Protein AF-0000000078263690 (afdb_homodimer)

Nearest PDB structures (foldseek):
  5lxy-assembly6_K  TM=9.340E-01  e=1.278E-06  Homo sapiens
  6kor-assembly1_A  TM=9.631E-01  e=9.768E-06  Homo sapiens
  6nx5-assembly2_C  TM=9.234E-01  e=6.171E-06  Schizosaccharomyces pombe
  7qdd-assembly1_B  TM=9.379E-01  e=2.791E-05  Saccharomyces cerevisiae S288C
  2dnp-assembly1_A  TM=9.030E-01  e=1.883E-05  Homo sapiens

Radius of gyration: 14.13 Å; Cα contacts (8 Å, |Δi|>4): 316; chains: 2; bounding box: 36×28×26 Å

pLDDT: mean 95.77, std 3.31, range [73.25, 98.25]

Organism: Caenorhabditis remanei (NCBI:txid31234)

Sequence (140 aa):
FSFPVTNLSPNSNKDDLGSIFMSAGDINSIMMNRDVAIIDFATEKGAKKAVHDLNRVEFDGRTLTVTKANFSFPVTNLSPNSNKDDLGSIFMSAGDINSIMMNRDVAIIDFATEKGAKKAVHDLNRVEFDGRTLTVTKAN

Solvent-accessible surface area (backbone atoms only — not comparable to full-atom values): 7349 Å² total; per-residue (Å²): 78,54,29,42,35,26,40,44,30,78,83,57,48,71,68,58,49,48,62,61,51,44,76,36,25,60,69,71,47,76,47,67,64,61,41,41,33,39,40,28,24,70,37,61,67,21,40,54,39,31,42,69,70,45,38,64,35,77,46,85,93,24,54,27,39,44,44,90,46,119,79,54,31,40,38,27,40,44,30,79,83,56,48,70,69,57,49,49,62,61,50,45,78,36,26,57,69,70,48,75,48,66,63,63,41,40,34,40,40,29,24,71,37,60,67,21,40,54,39,32,42,68,70,45,36,64,36,77,47,83,92,23,54,28,39,46,44,90,45,121

Secondary structure (DSSP, 8-state):
-EEEEE---TT--HHHHHHHHTTTS-EEEEEE-SSEEEEEESSHHHHHHHHHHHTT-EETTEE-EE----/-EEEEE---TT--HHHHHHHHTTTS-EEEEEE-SSEEEEEESSHHHHHHHHHHHTT-EETTEE-EE----

Foldseek 3Di:
DKKKKFQAAQPDDPVNVCVVLCVLHAWDDWDDDRTMIITHGPDPSSLVSCQVPQQQDDDPNTGMHIDDDD/DKKKKFQAAQPDDPVNVCVVLVVLHAWDDWDDDRTMIITHHPDPSSLVSCQVPQQQDDDPNTGMHIDDDD

Structure (mmCIF, N/CA/C/O backbone):
data_AF-0000000078263690-model_v1
#
loop_
_entity.id
_entity.type
_entity.pdbx_description
1 polymer 'RRM domain-containing protein'
#
loop_
_atom_site.group_PDB
_atom_site.id
_atom_site.type_symbol
_atom_site.label_atom_id
_atom_site.label_alt_id
_atom_site.label_comp_id
_atom_site.label_asym_id
_atom_site.label_entity_id
_atom_site.label_seq_id
_atom_site.pdbx_PDB_ins_code
_atom_site.Cartn_x
_atom_site.Cartn_y
_atom_site.Cartn_z
_atom_site.occupancy
_atom_site.B_iso_or_equiv
_atom_site.auth_seq_id
_atom_site.auth_comp_id
_atom_site.auth_asym_id
_atom_site.auth_atom_id
_atom_site.pdbx_PDB_model_num
ATOM 1 N N . PHE A 1 1 ? 2.887 -9.336 -7.207 1 93.5 1 PHE A N 1
ATOM 2 C CA . PHE A 1 1 ? 3.486 -9.344 -5.879 1 93.5 1 PHE A CA 1
ATOM 3 C C . PHE A 1 1 ? 3.744 -7.922 -5.395 1 93.5 1 PHE A C 1
ATOM 5 O O . PHE A 1 1 ? 4.797 -7.344 -5.672 1 93.5 1 PHE A O 1
ATOM 12 N N . SER A 1 2 ? 2.684 -7.195 -4.793 1 96.19 2 SER A N 1
ATOM 13 C CA . SER A 1 2 ? 2.711 -5.777 -4.453 1 96.19 2 SER A CA 1
ATOM 14 C C . SER A 1 2 ? 2.697 -5.57 -2.941 1 96.19 2 SER A C 1
ATOM 16 O O . SER A 1 2 ? 1.896 -6.184 -2.232 1 96.19 2 SER A O 1
ATOM 18 N N . PHE A 1 3 ? 3.568 -4.695 -2.539 1 97.06 3 PHE A N 1
ATOM 19 C CA . PHE A 1 3 ? 3.656 -4.414 -1.111 1 97.06 3 PHE A CA 1
ATOM 20 C C . PHE A 1 3 ? 3.635 -2.914 -0.853 1 97.06 3 PHE A C 1
ATOM 22 O O . PHE A 1 3 ? 4.258 -2.143 -1.585 1 97.06 3 PHE A O 1
ATOM 29 N N . PRO A 1 4 ? 2.934 -2.564 0.156 1 97.69 4 PRO A N 1
ATOM 30 C CA . PRO A 1 4 ? 2.959 -1.154 0.551 1 97.69 4 PRO A CA 1
ATOM 31 C C . PRO A 1 4 ? 4.242 -0.771 1.284 1 97.69 4 PRO A C 1
ATOM 33 O O . PRO A 1 4 ? 4.805 -1.585 2.021 1 97.69 4 PRO A O 1
ATOM 36 N N . VAL A 1 5 ? 4.645 0.453 1.071 1 97.62 5 VAL A N 1
ATOM 37 C CA . VAL A 1 5 ? 5.77 1.066 1.769 1 97.62 5 VAL A CA 1
ATOM 38 C C . VAL A 1 5 ? 5.328 2.379 2.412 1 97.62 5 VAL A C 1
ATOM 40 O O . VAL A 1 5 ? 4.711 3.223 1.757 1 97.62 5 VAL A O 1
ATOM 43 N N . THR A 1 6 ? 5.637 2.516 3.74 1 97.12 6 THR A N 1
ATOM 44 C CA . THR A 1 6 ? 5.168 3.705 4.441 1 97.12 6 THR A CA 1
ATOM 45 C C . THR A 1 6 ? 6.328 4.414 5.137 1 97.12 6 THR A C 1
ATOM 47 O O . THR A 1 6 ? 7.465 3.941 5.098 1 97.12 6 THR A O 1
ATOM 50 N N . ASN A 1 7 ? 5.988 5.562 5.535 1 96.56 7 ASN A N 1
ATOM 51 C CA . ASN A 1 7 ? 6.938 6.422 6.23 1 96.56 7 ASN A CA 1
ATOM 52 C C . ASN A 1 7 ? 7.992 6.977 5.277 1 96.56 7 ASN A C 1
ATOM 54 O O . ASN A 1 7 ? 9.18 7.027 5.613 1 96.56 7 ASN A O 1
ATOM 58 N N . LEU A 1 8 ? 7.477 7.328 4.156 1 96.38 8 LEU A N 1
ATOM 59 C CA . LEU A 1 8 ? 8.375 7.941 3.182 1 96.38 8 LEU A CA 1
ATOM 60 C C . LEU A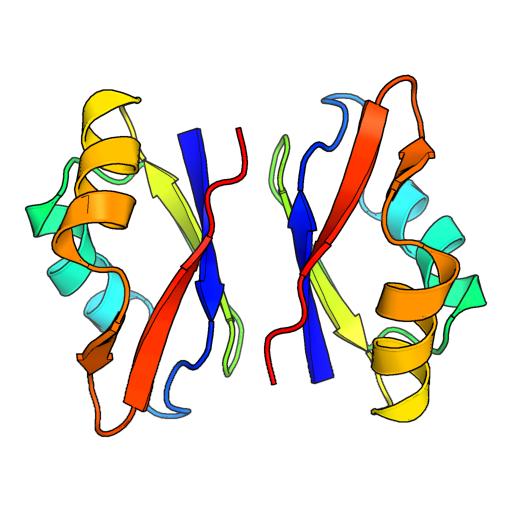 1 8 ? 8.562 9.422 3.479 1 96.38 8 LEU A C 1
ATOM 62 O O . LEU A 1 8 ? 7.645 10.086 3.965 1 96.38 8 LEU A O 1
ATOM 66 N N . SER A 1 9 ? 9.688 9.867 3.174 1 95 9 SER A N 1
ATOM 67 C CA . SER A 1 9 ? 9.953 11.305 3.225 1 95 9 SER A CA 1
ATOM 68 C C . SER A 1 9 ? 9.219 12.047 2.115 1 95 9 SER A C 1
ATOM 70 O O . SER A 1 9 ? 9.102 11.547 0.994 1 95 9 SER A O 1
ATOM 72 N N . PRO A 1 10 ? 8.805 13.25 2.438 1 92.12 10 PRO A N 1
ATOM 73 C CA . PRO A 1 10 ? 8.18 14.047 1.378 1 92.12 10 PRO A CA 1
ATOM 74 C C . PRO A 1 10 ? 9.109 14.297 0.196 1 92.12 10 PRO A C 1
ATOM 76 O O . PRO A 1 10 ? 8.648 14.648 -0.895 1 92.12 10 PRO A O 1
ATOM 79 N N . ASN A 1 11 ? 10.344 14.109 0.399 1 93.5 11 AS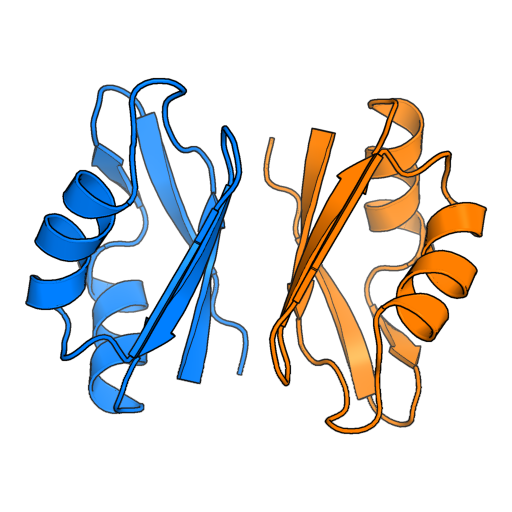N A N 1
ATOM 80 C CA . ASN A 1 11 ? 11.336 14.336 -0.649 1 93.5 11 ASN A CA 1
ATOM 81 C C . ASN A 1 11 ? 11.562 13.086 -1.488 1 93.5 11 ASN A C 1
ATOM 83 O O . ASN A 1 11 ? 12.234 13.133 -2.52 1 93.5 11 ASN A O 1
ATOM 87 N N . SER A 1 12 ? 10.984 11.984 -1.068 1 94.38 12 SER A N 1
ATOM 88 C CA . SER A 1 12 ? 11.148 10.742 -1.816 1 94.38 12 SER A CA 1
ATOM 89 C C . SER A 1 12 ? 10.312 10.75 -3.094 1 94.38 12 SER A C 1
ATOM 91 O O . SER A 1 12 ? 9.195 11.266 -3.107 1 94.38 12 SER A O 1
ATOM 93 N N . ASN A 1 13 ? 10.938 10.266 -4.156 1 95.94 13 ASN A N 1
ATOM 94 C CA . ASN A 1 13 ? 10.203 10.133 -5.41 1 95.94 13 ASN A CA 1
ATOM 95 C C . ASN A 1 13 ? 10.297 8.719 -5.969 1 95.94 13 ASN A C 1
ATOM 97 O O . ASN A 1 13 ? 10.992 7.867 -5.406 1 95.94 13 ASN A O 1
ATOM 101 N N . LYS A 1 14 ? 9.703 8.469 -7.105 1 96.94 14 LYS A N 1
ATOM 102 C CA . LYS A 1 14 ? 9.633 7.133 -7.68 1 96.94 14 LYS A CA 1
ATOM 103 C C . LYS A 1 14 ? 11.023 6.625 -8.055 1 96.94 14 LYS A C 1
ATOM 105 O O . LYS A 1 14 ? 11.32 5.441 -7.883 1 96.94 14 LYS A O 1
ATOM 110 N N . ASP A 1 15 ? 11.805 7.527 -8.555 1 96.56 15 ASP A N 1
ATOM 111 C CA . ASP A 1 15 ? 13.156 7.137 -8.945 1 96.56 15 ASP A CA 1
ATOM 112 C C . ASP A 1 15 ? 13.961 6.676 -7.73 1 96.56 15 ASP A C 1
ATOM 114 O O . ASP A 1 15 ? 14.711 5.695 -7.809 1 96.56 15 ASP A O 1
ATOM 118 N N . ASP A 1 16 ? 13.789 7.348 -6.582 1 95.69 16 ASP A N 1
ATOM 119 C CA . ASP A 1 16 ? 14.461 6.98 -5.344 1 95.69 16 ASP A CA 1
ATOM 120 C C . ASP A 1 16 ? 14.047 5.582 -4.887 1 95.69 16 ASP A C 1
ATOM 122 O O . ASP A 1 16 ? 14.891 4.738 -4.594 1 95.69 16 ASP A O 1
ATOM 126 N N . LEU A 1 17 ? 12.781 5.34 -4.93 1 96.88 17 LEU A N 1
ATOM 127 C CA . LEU A 1 17 ? 12.266 4.051 -4.484 1 96.88 17 LEU A CA 1
ATOM 128 C C . LEU A 1 17 ? 12.703 2.932 -5.422 1 96.88 17 LEU A C 1
ATOM 130 O O . LEU A 1 17 ? 13.055 1.838 -4.969 1 96.88 17 LEU A O 1
ATOM 134 N N . GLY A 1 18 ? 12.586 3.248 -6.738 1 97.12 18 GLY A N 1
ATOM 135 C CA . GLY A 1 18 ? 13.062 2.262 -7.695 1 97.12 18 GLY A CA 1
ATOM 136 C C . GLY A 1 18 ? 14.484 1.812 -7.434 1 97.12 18 GLY A C 1
ATOM 137 O O . GLY A 1 18 ? 14.773 0.613 -7.457 1 97.12 18 GLY A O 1
ATOM 138 N N . SER A 1 19 ? 15.344 2.768 -7.18 1 95.94 19 SER A N 1
ATOM 139 C CA . SER A 1 19 ? 16.75 2.471 -6.953 1 95.94 19 SER A CA 1
ATOM 140 C C . SER A 1 19 ? 16.953 1.606 -5.711 1 95.94 19 SER A C 1
ATOM 142 O O . SER A 1 19 ? 17.75 0.667 -5.719 1 95.94 19 SER A O 1
ATOM 144 N N . ILE A 1 20 ? 16.203 1.878 -4.672 1 95.69 20 ILE A N 1
ATOM 145 C CA . ILE A 1 20 ? 16.344 1.17 -3.406 1 95.69 20 ILE A CA 1
ATOM 146 C C . ILE A 1 20 ? 15.742 -0.227 -3.525 1 95.69 20 ILE A C 1
ATOM 148 O O . ILE A 1 20 ? 16.375 -1.217 -3.143 1 95.69 20 ILE A O 1
ATOM 152 N N . PHE A 1 21 ? 14.586 -0.38 -4.117 1 98.12 21 PHE A N 1
ATOM 153 C CA . PHE A 1 21 ? 13.836 -1.629 -4.086 1 98.12 21 PHE A CA 1
ATOM 154 C C . PHE A 1 21 ? 14.289 -2.564 -5.199 1 98.12 21 PHE A C 1
ATOM 156 O O . PHE A 1 21 ? 14.031 -3.77 -5.148 1 98.12 21 PHE A O 1
ATOM 163 N N . MET A 1 22 ? 14.992 -1.976 -6.207 1 97.25 22 MET A N 1
ATOM 164 C CA . MET A 1 22 ? 15.539 -2.822 -7.266 1 97.25 22 MET A CA 1
ATOM 165 C C . MET A 1 22 ? 16.578 -3.785 -6.711 1 97.25 22 MET A C 1
ATOM 167 O O . MET A 1 22 ? 16.828 -4.84 -7.297 1 97.25 22 MET A O 1
ATOM 171 N N . SER A 1 23 ? 17.203 -3.363 -5.652 1 96.62 23 SER A N 1
ATOM 172 C CA . SER A 1 23 ? 18.172 -4.238 -5.004 1 96.62 23 SER A CA 1
ATOM 173 C C . SER A 1 23 ? 17.531 -5.539 -4.539 1 96.62 23 SER A C 1
ATOM 175 O O . SER A 1 23 ? 18.219 -6.543 -4.352 1 96.62 23 SER A O 1
ATOM 177 N N . ALA A 1 24 ? 16.25 -5.523 -4.309 1 97.12 24 ALA A N 1
ATOM 178 C CA . ALA A 1 24 ? 15.531 -6.707 -3.852 1 97.12 24 ALA A CA 1
ATOM 179 C C . ALA A 1 24 ? 15.055 -7.547 -5.035 1 97.12 24 ALA A C 1
ATOM 181 O O . ALA A 1 24 ? 14.906 -8.766 -4.918 1 97.12 24 ALA A O 1
ATOM 182 N N . GLY A 1 25 ? 14.789 -6.93 -6.133 1 97.31 25 GLY A N 1
ATOM 183 C CA . GLY A 1 25 ? 14.289 -7.613 -7.316 1 97.31 25 GLY A CA 1
ATOM 184 C C . GLY A 1 25 ? 13.727 -6.668 -8.359 1 97.31 25 GLY A C 1
ATOM 185 O O . GLY A 1 25 ? 13.602 -5.465 -8.109 1 97.31 25 GLY A O 1
ATOM 186 N N . ASP A 1 26 ? 13.367 -7.238 -9.523 1 97.81 26 ASP A N 1
ATOM 187 C CA . ASP A 1 26 ? 12.805 -6.441 -10.609 1 97.81 26 ASP A CA 1
ATOM 188 C C . ASP A 1 26 ? 11.438 -5.871 -10.219 1 97.81 26 ASP A C 1
ATOM 190 O O . ASP A 1 26 ? 10.641 -6.551 -9.57 1 97.81 26 ASP A O 1
ATOM 194 N N . ILE A 1 27 ? 11.242 -4.66 -10.688 1 97.88 27 ILE A N 1
ATOM 195 C CA . ILE A 1 27 ? 10.023 -3.943 -10.32 1 97.88 27 ILE A CA 1
ATOM 196 C C . ILE A 1 27 ? 9.172 -3.707 -11.57 1 97.88 27 ILE A C 1
ATOM 198 O O . ILE A 1 27 ? 9.68 -3.258 -12.594 1 97.88 27 ILE A O 1
ATOM 202 N N . ASN A 1 28 ? 7.906 -4.027 -11.422 1 97.75 28 ASN A N 1
ATOM 203 C CA . ASN A 1 28 ? 6.969 -3.768 -12.508 1 97.75 28 ASN A CA 1
ATOM 204 C C . ASN A 1 28 ? 6.457 -2.33 -12.477 1 97.75 28 ASN A C 1
ATOM 206 O O . ASN A 1 28 ? 6.355 -1.679 -13.516 1 97.75 28 ASN A O 1
ATOM 210 N N . SER A 1 29 ? 6.098 -1.836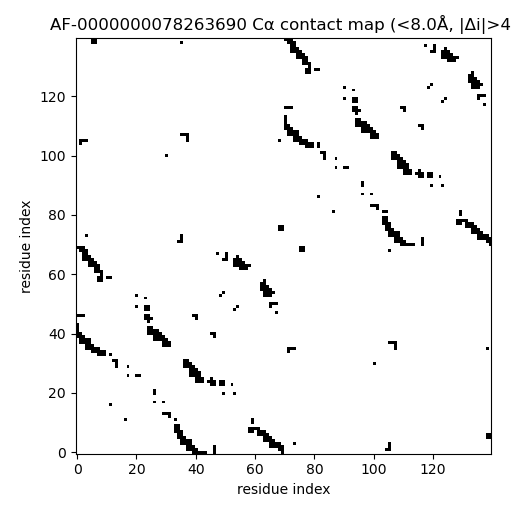 -11.32 1 97.5 29 SER A N 1
ATOM 211 C CA . SER A 1 29 ? 5.551 -0.487 -11.211 1 97.5 29 SER A CA 1
ATOM 212 C C . SER A 1 29 ? 5.598 0.014 -9.773 1 97.5 29 SER A C 1
ATOM 214 O O . SER A 1 29 ? 5.707 -0.781 -8.836 1 97.5 29 SER A O 1
ATOM 216 N N . ILE A 1 30 ? 5.641 1.323 -9.641 1 97.94 30 ILE A N 1
ATOM 217 C CA . ILE A 1 30 ? 5.555 2.014 -8.359 1 97.94 30 ILE A CA 1
ATOM 218 C C . ILE A 1 30 ? 4.457 3.072 -8.422 1 97.94 30 ILE A C 1
ATOM 220 O O . ILE A 1 30 ? 4.422 3.889 -9.344 1 97.94 30 ILE A O 1
ATOM 224 N N . MET A 1 31 ? 3.564 2.969 -7.551 1 97.69 31 MET A N 1
ATOM 225 C CA . MET A 1 31 ? 2.625 4.062 -7.324 1 97.69 31 MET A CA 1
ATOM 226 C C . MET A 1 31 ? 2.84 4.691 -5.953 1 97.69 31 MET A C 1
ATOM 228 O O . MET A 1 31 ? 3.092 3.984 -4.977 1 97.69 31 MET A O 1
ATOM 232 N N . MET A 1 32 ? 2.82 5.992 -5.91 1 97.12 32 MET A N 1
ATOM 233 C CA . MET A 1 32 ? 3.078 6.629 -4.621 1 97.12 32 MET A CA 1
ATOM 234 C C . MET A 1 32 ? 2.389 7.984 -4.539 1 97.12 32 MET A C 1
ATOM 236 O O . MET A 1 32 ? 2.084 8.594 -5.562 1 97.12 32 MET A O 1
ATOM 240 N N . ASN A 1 33 ? 2.082 8.227 -3.402 1 93.69 33 ASN A N 1
ATOM 241 C CA . ASN A 1 33 ? 1.788 9.625 -3.078 1 93.69 33 ASN A CA 1
ATOM 242 C C . ASN A 1 33 ? 2.875 10.234 -2.201 1 93.69 33 ASN A C 1
ATOM 244 O O . ASN A 1 33 ? 4.059 9.953 -2.383 1 93.69 33 ASN A O 1
ATOM 248 N N . ARG A 1 34 ? 2.625 11.094 -1.289 1 88.12 34 ARG A N 1
ATOM 249 C CA . ARG A 1 34 ? 3.604 11.836 -0.5 1 88.12 34 ARG A CA 1
ATOM 250 C C . ARG A 1 34 ? 4.352 10.906 0.456 1 88.12 34 ARG A C 1
ATOM 252 O O . ARG A 1 34 ? 5.574 10.789 0.379 1 88.12 34 ARG A O 1
ATOM 259 N N . ASP A 1 35 ? 3.648 10.125 1.146 1 94.69 35 ASP A N 1
ATOM 260 C CA . ASP A 1 35 ? 4.348 9.469 2.246 1 94.69 35 ASP A CA 1
ATOM 261 C C . ASP A 1 35 ? 4.129 7.957 2.207 1 94.69 35 ASP A C 1
ATOM 263 O O . ASP A 1 35 ? 4.551 7.242 3.117 1 94.69 35 ASP A O 1
ATOM 267 N N . VAL A 1 36 ? 3.453 7.473 1.083 1 97.19 36 VAL A N 1
ATOM 268 C CA . VAL A 1 36 ? 3.188 6.043 0.966 1 97.19 36 VAL A CA 1
ATOM 269 C C . VAL A 1 36 ? 3.363 5.602 -0.485 1 97.19 36 VAL A C 1
ATOM 271 O O . VAL A 1 36 ? 3.176 6.395 -1.409 1 97.19 36 VAL A O 1
ATOM 274 N N . ALA A 1 37 ? 3.652 4.316 -0.625 1 98 37 ALA A N 1
ATOM 275 C CA . ALA A 1 37 ? 3.818 3.779 -1.974 1 98 37 ALA A CA 1
ATOM 276 C C . ALA A 1 37 ? 3.35 2.33 -2.049 1 98 37 ALA A C 1
ATOM 278 O O . ALA A 1 37 ? 3.225 1.656 -1.024 1 98 37 ALA A O 1
ATOM 279 N N . ILE A 1 38 ? 3.025 1.908 -3.262 1 98.25 38 ILE A N 1
ATOM 280 C CA . ILE A 1 38 ? 2.844 0.505 -3.617 1 98.25 38 ILE A CA 1
ATOM 281 C C . ILE A 1 38 ? 3.9 0.09 -4.637 1 98.25 38 ILE A C 1
ATOM 283 O O . ILE A 1 38 ? 3.998 0.682 -5.715 1 98.25 38 ILE A O 1
ATOM 287 N N . ILE A 1 39 ? 4.625 -0.863 -4.262 1 98.19 39 ILE A N 1
ATOM 288 C CA . ILE A 1 39 ? 5.641 -1.376 -5.172 1 98.19 39 ILE A CA 1
ATOM 289 C C . ILE A 1 39 ? 5.219 -2.744 -5.703 1 98.19 39 ILE A C 1
ATOM 291 O O . ILE A 1 39 ? 4.969 -3.668 -4.922 1 98.19 39 ILE A O 1
ATOM 295 N N . ASP A 1 40 ? 5.148 -2.83 -6.996 1 97.69 40 ASP A N 1
ATOM 296 C CA . ASP A 1 40 ? 4.809 -4.078 -7.668 1 97.69 40 ASP A CA 1
ATOM 297 C C . ASP A 1 40 ? 6.059 -4.777 -8.195 1 97.69 40 ASP A C 1
ATOM 299 O O . ASP A 1 40 ? 6.676 -4.309 -9.156 1 97.69 40 ASP A O 1
ATOM 303 N N . PHE A 1 41 ? 6.367 -5.863 -7.609 1 97.69 41 PHE A N 1
ATOM 304 C CA . PHE A 1 41 ? 7.543 -6.629 -8.008 1 97.69 41 PHE A CA 1
ATOM 305 C C . PHE A 1 41 ? 7.195 -7.621 -9.109 1 97.69 41 PHE A C 1
ATOM 307 O O . PHE A 1 41 ? 6.082 -8.148 -9.156 1 97.69 41 PHE A O 1
ATOM 314 N N . ALA A 1 42 ? 8.227 -7.918 -9.898 1 97.38 42 ALA A N 1
ATOM 315 C CA . ALA A 1 42 ? 8.039 -8.836 -11.016 1 97.38 42 ALA A CA 1
ATOM 316 C C . ALA A 1 42 ? 7.945 -10.281 -10.531 1 97.38 42 ALA A C 1
ATOM 318 O O . ALA A 1 42 ? 7.371 -11.133 -11.211 1 97.38 42 ALA A O 1
ATOM 319 N N . THR A 1 43 ? 8.625 -10.531 -9.32 1 96.56 43 THR A N 1
ATOM 320 C CA . THR A 1 43 ? 8.617 -11.891 -8.789 1 96.56 43 THR A CA 1
ATOM 321 C C . THR A 1 43 ? 8.305 -11.883 -7.297 1 96.56 43 THR A C 1
ATOM 323 O O . THR A 1 43 ? 8.562 -10.898 -6.605 1 96.56 43 THR A O 1
ATOM 326 N N . GLU A 1 44 ? 7.805 -13 -6.875 1 95.75 44 GLU A N 1
ATOM 327 C CA . GLU A 1 44 ? 7.52 -13.172 -5.453 1 95.75 44 GLU A CA 1
ATOM 328 C C . GLU A 1 44 ? 8.797 -13.109 -4.621 1 95.75 44 GLU A C 1
ATOM 330 O O . GLU A 1 44 ? 8.805 -12.547 -3.523 1 95.75 44 GLU A O 1
ATOM 335 N N . LYS A 1 45 ? 9.797 -13.734 -5.16 1 96.62 45 LYS A N 1
ATOM 336 C CA . LYS A 1 45 ? 11.086 -13.766 -4.48 1 96.62 45 LYS A CA 1
ATOM 337 C C . LYS A 1 45 ? 11.594 -12.359 -4.195 1 96.62 45 LYS A C 1
ATOM 339 O O . LYS A 1 45 ? 12.07 -12.07 -3.094 1 96.62 45 LYS A O 1
ATOM 344 N N . GLY A 1 46 ? 11.492 -11.492 -5.176 1 96.88 46 GLY A N 1
ATOM 345 C CA . GLY A 1 46 ? 11.906 -10.109 -4.988 1 96.88 46 GLY A CA 1
ATOM 346 C C . GLY A 1 46 ? 11.117 -9.391 -3.91 1 96.88 46 GLY A C 1
ATOM 347 O O . GLY A 1 46 ? 11.68 -8.664 -3.094 1 96.88 46 GLY A O 1
ATOM 348 N N . ALA A 1 47 ? 9.828 -9.633 -3.916 1 96.62 47 ALA A N 1
ATOM 349 C CA . ALA A 1 47 ? 8.953 -9 -2.936 1 96.62 47 ALA A CA 1
ATOM 350 C C . ALA A 1 47 ? 9.312 -9.43 -1.518 1 96.62 47 ALA A C 1
ATOM 352 O O . ALA A 1 47 ? 9.414 -8.602 -0.613 1 96.62 47 ALA A O 1
ATOM 353 N N . LYS A 1 48 ? 9.5 -10.695 -1.365 1 96.44 48 LYS A N 1
ATOM 354 C CA . LYS A 1 48 ? 9.844 -11.234 -0.055 1 96.44 48 LYS A CA 1
ATOM 355 C C . LYS A 1 48 ? 11.203 -10.711 0.414 1 96.44 48 LYS A C 1
ATOM 357 O O . LYS A 1 48 ? 11.375 -10.398 1.593 1 96.44 48 LYS A O 1
ATOM 362 N N . LYS A 1 49 ? 12.07 -10.68 -0.5 1 97.25 49 LYS A N 1
ATOM 363 C CA . LYS A 1 49 ? 13.398 -10.156 -0.183 1 97.25 49 LYS A CA 1
ATOM 364 C C . LYS A 1 49 ? 13.32 -8.703 0.278 1 97.25 49 LYS A C 1
ATOM 366 O O . LYS A 1 49 ? 14.047 -8.289 1.188 1 97.25 49 LYS A O 1
ATOM 371 N N . ALA A 1 50 ? 12.484 -7.938 -0.37 1 97.44 50 ALA A N 1
ATOM 372 C CA . ALA A 1 50 ? 12.312 -6.535 0.011 1 97.44 50 ALA A CA 1
ATOM 373 C C . ALA A 1 50 ? 11.852 -6.418 1.461 1 97.44 50 ALA A C 1
ATOM 375 O O . ALA A 1 50 ? 12.375 -5.594 2.219 1 97.44 50 ALA A O 1
ATOM 376 N N . VAL A 1 51 ? 10.859 -7.195 1.811 1 96.75 51 VAL A N 1
ATOM 377 C CA . VAL A 1 51 ? 10.352 -7.172 3.18 1 96.75 51 VAL A CA 1
ATOM 378 C C . VAL A 1 51 ? 11.477 -7.512 4.152 1 96.75 51 VAL A C 1
ATOM 380 O O . VAL A 1 51 ? 11.641 -6.852 5.18 1 96.75 51 VAL A O 1
ATOM 383 N N . HIS A 1 52 ? 12.203 -8.477 3.77 1 96.75 52 HIS A N 1
ATOM 384 C CA . HIS A 1 52 ? 13.281 -8.953 4.629 1 96.75 52 HIS A CA 1
ATOM 385 C C . HIS A 1 52 ? 14.406 -7.926 4.715 1 96.75 52 HIS A C 1
ATOM 387 O O . HIS A 1 52 ? 14.891 -7.617 5.809 1 96.75 52 HIS A O 1
ATOM 393 N N . ASP A 1 53 ? 14.789 -7.367 3.637 1 96.88 53 ASP A N 1
ATOM 394 C CA . ASP A 1 53 ? 16.016 -6.582 3.562 1 96.88 53 ASP A CA 1
ATOM 395 C C . ASP A 1 53 ? 15.742 -5.102 3.805 1 96.88 53 ASP A C 1
ATOM 397 O O . ASP A 1 53 ? 16.609 -4.371 4.277 1 96.88 53 ASP A O 1
ATOM 401 N N . LEU A 1 54 ? 14.508 -4.637 3.438 1 96.56 54 LEU A N 1
ATOM 402 C CA . LEU A 1 54 ? 14.336 -3.193 3.328 1 96.56 54 LEU A CA 1
ATOM 403 C C . LEU A 1 54 ? 13.359 -2.682 4.375 1 96.56 54 LEU A C 1
ATOM 405 O O . LEU A 1 54 ? 13.195 -1.47 4.539 1 96.56 54 LEU A O 1
ATOM 409 N N . ASN A 1 55 ? 12.672 -3.564 5.031 1 96.69 55 ASN A N 1
ATOM 410 C CA . ASN A 1 55 ? 11.844 -3.137 6.152 1 96.69 55 ASN A CA 1
ATOM 411 C C . ASN A 1 55 ? 12.688 -2.564 7.285 1 96.69 55 ASN A C 1
ATOM 413 O O . ASN A 1 55 ? 13.664 -3.186 7.715 1 96.69 55 ASN A O 1
ATOM 417 N N . ARG A 1 56 ? 12.414 -1.329 7.719 1 96.06 56 ARG A N 1
ATOM 418 C CA . ARG A 1 56 ? 13.031 -0.611 8.828 1 96.06 56 ARG A CA 1
ATOM 419 C C . ARG A 1 56 ? 14.375 -0.016 8.422 1 96.06 56 ARG A C 1
ATOM 421 O O . ARG A 1 56 ? 15.164 0.385 9.273 1 96.06 56 ARG A O 1
ATOM 428 N N . VAL A 1 57 ? 14.57 -0.01 7.137 1 94.69 57 VAL A N 1
ATOM 429 C CA . VAL A 1 57 ? 15.773 0.656 6.648 1 94.69 57 VAL A CA 1
ATOM 430 C C . VAL A 1 57 ? 15.578 2.17 6.703 1 94.69 57 VAL A C 1
ATOM 432 O O . VAL A 1 57 ? 14.5 2.68 6.391 1 94.69 57 VAL A O 1
ATOM 435 N N . GLU A 1 58 ? 16.609 2.852 6.992 1 95.56 58 GLU A N 1
ATOM 436 C CA . GLU A 1 58 ? 16.594 4.309 7 1 95.56 58 GLU A CA 1
ATOM 437 C C . GLU A 1 58 ? 16.812 4.875 5.602 1 95.56 58 GLU A C 1
ATOM 439 O O . GLU A 1 58 ? 17.734 4.469 4.902 1 95.56 58 GLU A O 1
ATOM 444 N N . PHE A 1 59 ? 15.898 5.727 5.266 1 93.38 59 PHE A N 1
ATOM 445 C CA . PHE A 1 59 ? 15.961 6.367 3.957 1 93.38 59 PHE A CA 1
ATOM 446 C C . PHE A 1 59 ? 15.438 7.793 4.023 1 93.38 59 PHE A C 1
ATOM 448 O O . PHE A 1 59 ? 14.305 8.023 4.449 1 93.38 59 PHE A O 1
ATOM 455 N N . ASP A 1 60 ? 16.281 8.711 3.604 1 94 60 ASP A N 1
ATOM 456 C CA . ASP A 1 60 ? 15.938 10.133 3.6 1 94 60 ASP A CA 1
ATOM 457 C C . ASP A 1 60 ? 15.469 10.586 4.98 1 94 60 ASP A C 1
ATOM 459 O O . ASP A 1 60 ? 14.477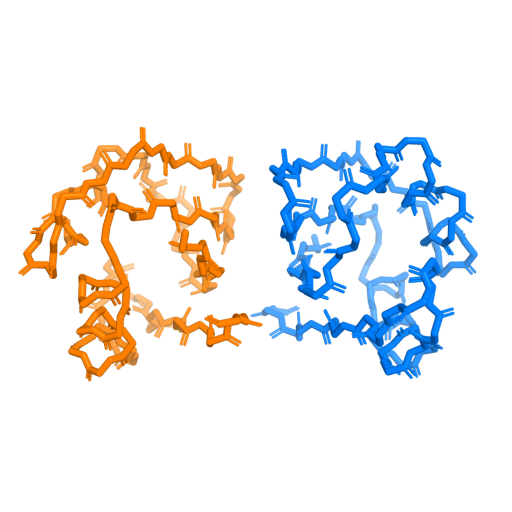 11.305 5.098 1 94 60 ASP A O 1
ATOM 463 N N . GLY A 1 61 ? 16.125 10.094 5.973 1 94.56 61 GLY A N 1
ATOM 464 C CA . GLY A 1 61 ? 15.883 10.531 7.34 1 94.56 61 GLY A CA 1
ATOM 465 C C . GLY A 1 61 ? 14.68 9.867 7.973 1 94.56 61 GLY A C 1
ATOM 466 O O . GLY A 1 61 ? 14.242 10.258 9.055 1 94.56 61 GLY A O 1
ATOM 467 N N . ARG A 1 62 ? 14.078 8.906 7.285 1 95.75 62 ARG A N 1
ATOM 468 C CA . ARG A 1 62 ? 12.922 8.188 7.809 1 95.75 62 ARG A CA 1
ATOM 469 C C . ARG A 1 62 ? 13.148 6.68 7.762 1 95.75 62 ARG A C 1
ATOM 471 O O . ARG A 1 62 ? 13.914 6.188 6.934 1 95.75 62 ARG A O 1
ATOM 478 N N . THR A 1 63 ? 12.445 5.973 8.594 1 96.62 63 THR A N 1
ATOM 479 C CA . THR A 1 63 ? 12.5 4.512 8.602 1 96.62 63 THR A CA 1
ATOM 480 C C . THR A 1 63 ? 11.383 3.93 7.738 1 96.62 63 THR A C 1
ATOM 482 O O . THR A 1 63 ? 10.211 4.031 8.086 1 96.62 63 THR A O 1
ATOM 485 N N . LEU A 1 64 ? 11.781 3.271 6.684 1 96.69 64 LEU A N 1
ATOM 486 C CA . LEU A 1 64 ? 10.805 2.672 5.785 1 96.69 64 LEU A CA 1
ATOM 487 C C . LEU A 1 64 ? 10.102 1.494 6.453 1 96.69 64 LEU A C 1
ATOM 489 O O . LEU A 1 64 ? 10.711 0.769 7.242 1 96.69 64 L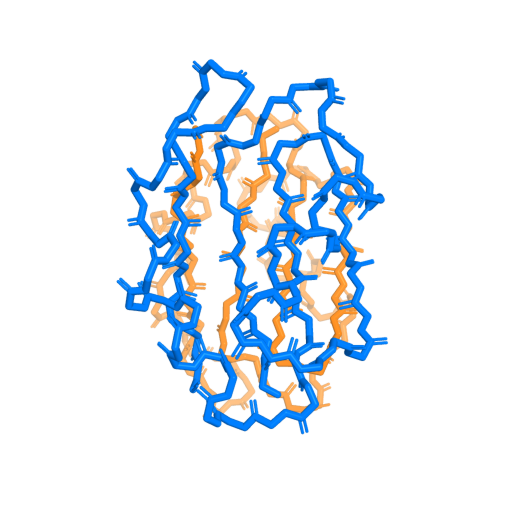EU A O 1
AT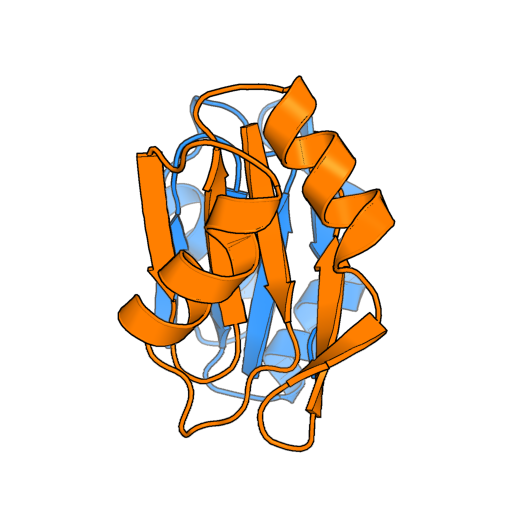OM 493 N N . THR A 1 65 ? 8.883 1.392 6.172 1 96.75 65 THR A N 1
ATOM 494 C CA . THR A 1 65 ? 8.141 0.193 6.555 1 96.75 65 THR A CA 1
ATOM 495 C C . THR A 1 65 ? 7.605 -0.525 5.32 1 96.75 65 THR A C 1
ATOM 497 O O . THR A 1 65 ? 6.906 0.076 4.5 1 96.75 65 THR A O 1
ATOM 500 N N . VAL A 1 66 ? 8 -1.734 5.156 1 97 66 VAL A N 1
ATOM 501 C CA . VAL A 1 66 ? 7.52 -2.582 4.07 1 97 66 VAL A CA 1
ATOM 502 C C . VAL A 1 66 ? 6.578 -3.646 4.625 1 97 66 VAL A C 1
ATOM 504 O O . VAL A 1 66 ? 6.992 -4.5 5.414 1 97 66 VAL A O 1
ATOM 507 N N . THR A 1 67 ? 5.359 -3.564 4.211 1 94.94 67 THR A N 1
ATOM 508 C CA . THR A 1 67 ? 4.352 -4.453 4.777 1 94.94 67 THR A CA 1
ATOM 509 C C . THR A 1 67 ? 4.016 -5.578 3.801 1 94.94 67 THR A C 1
ATOM 511 O O . THR A 1 67 ? 3.721 -5.328 2.631 1 94.94 67 THR A O 1
ATOM 514 N N . LYS A 1 68 ? 4.031 -6.762 4.348 1 93.25 68 LYS A N 1
ATOM 515 C CA . LYS A 1 68 ? 3.676 -7.914 3.523 1 93.25 68 LYS A CA 1
ATOM 516 C C . LYS A 1 68 ? 2.182 -7.926 3.211 1 93.25 68 LYS A C 1
ATOM 518 O O . LYS A 1 68 ? 1.353 -7.801 4.117 1 93.25 68 LYS A O 1
ATOM 523 N N . ALA A 1 69 ? 1.761 -7.918 1.989 1 88.12 69 ALA A N 1
ATOM 524 C CA . ALA A 1 69 ? 0.357 -7.934 1.586 1 88.12 69 ALA A CA 1
ATOM 525 C C . ALA A 1 69 ? -0.106 -9.352 1.261 1 88.12 69 ALA A C 1
ATOM 527 O O . ALA A 1 69 ? -1.242 -9.727 1.562 1 88.12 69 ALA A O 1
ATOM 528 N N . ASN A 1 70 ? 0.46 -10 0.391 1 73.81 70 ASN A N 1
ATOM 529 C CA . ASN A 1 70 ? 0.096 -11.352 -0.015 1 73.81 70 ASN A CA 1
ATOM 530 C C . ASN A 1 70 ? 1.325 -12.18 -0.376 1 73.81 70 ASN A C 1
ATOM 532 O O . ASN A 1 70 ? 2.355 -11.625 -0.769 1 73.81 70 ASN A O 1
ATOM 536 N N . PHE B 1 1 ? -3.285 12.008 5.047 1 93.44 1 PHE B N 1
ATOM 537 C CA . PHE B 1 1 ? -3.502 10.852 5.918 1 93.44 1 PHE B CA 1
ATOM 538 C C . PHE B 1 1 ? -3.811 9.609 5.094 1 93.44 1 PHE B C 1
ATOM 540 O O . PHE B 1 1 ? -4.965 9.359 4.742 1 93.44 1 PHE B O 1
ATOM 547 N N . SER B 1 2 ? -2.736 8.828 4.582 1 96 2 SER B N 1
ATOM 548 C CA . SER B 1 2 ? -2.854 7.746 3.611 1 96 2 SER B CA 1
ATOM 549 C C . SER B 1 2 ? -2.523 6.402 4.246 1 9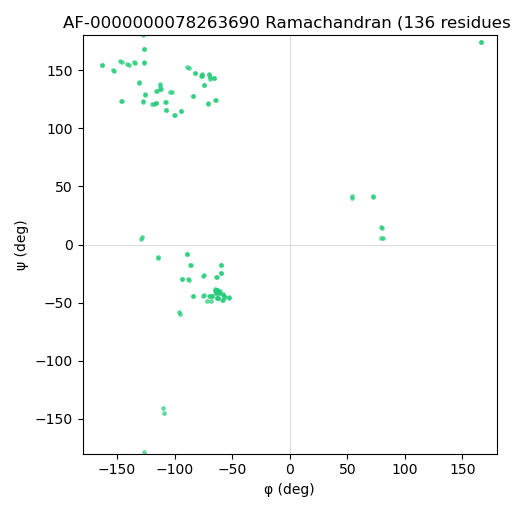6 2 SER B C 1
ATOM 551 O O . SER B 1 2 ? -1.516 6.27 4.941 1 96 2 SER B O 1
ATOM 553 N N . PHE B 1 3 ? -3.369 5.477 3.947 1 96.94 3 PHE B N 1
ATOM 554 C CA . PHE B 1 3 ? -3.164 4.141 4.5 1 96.94 3 PHE B CA 1
ATOM 555 C C . PHE B 1 3 ? -3.258 3.082 3.408 1 96.94 3 PHE B C 1
ATOM 557 O O . PHE B 1 3 ? -4.121 3.16 2.533 1 96.94 3 PHE B O 1
ATOM 564 N N . PRO B 1 4 ? -2.383 2.15 3.5 1 97.69 4 PRO B N 1
ATOM 565 C CA . PRO B 1 4 ? -2.482 1.022 2.572 1 97.69 4 PRO B CA 1
ATOM 566 C C . PRO B 1 4 ? -3.596 0.047 2.947 1 97.69 4 PRO B C 1
ATOM 568 O O . PRO B 1 4 ? -3.869 -0.158 4.133 1 97.69 4 PRO B O 1
ATOM 571 N N . VAL B 1 5 ? -4.188 -0.512 1.924 1 97.56 5 VAL B N 1
ATOM 572 C CA . VAL B 1 5 ? -5.188 -1.566 2.057 1 97.56 5 VAL B CA 1
ATOM 573 C C . VAL B 1 5 ? -4.777 -2.779 1.225 1 97.56 5 VAL B C 1
ATOM 575 O O . VAL B 1 5 ? -4.441 -2.645 0.044 1 97.56 5 VAL B O 1
ATOM 578 N N . THR B 1 6 ? -4.789 -3.979 1.893 1 97.19 6 THR B N 1
ATOM 579 C CA . THR B 1 6 ? -4.316 -5.168 1.189 1 97.19 6 THR B CA 1
ATOM 580 C C . THR B 1 6 ? -5.363 -6.277 1.247 1 97.19 6 THR B C 1
ATOM 582 O O . THR B 1 6 ? -6.41 -6.121 1.879 1 97.19 6 THR B O 1
ATOM 585 N N . ASN B 1 7 ? -5.074 -7.219 0.445 1 96.56 7 ASN B N 1
ATOM 586 C CA . ASN B 1 7 ? -5.934 -8.391 0.336 1 96.56 7 ASN B CA 1
ATOM 587 C C . ASN B 1 7 ? -7.242 -8.062 -0.375 1 96.56 7 ASN B C 1
ATOM 589 O O . ASN B 1 7 ? -8.312 -8.516 0.043 1 96.56 7 ASN B O 1
ATOM 593 N N . LEU B 1 8 ? -7.039 -7.293 -1.372 1 96.31 8 LEU B N 1
ATOM 594 C CA . LEU B 1 8 ? -8.211 -6.965 -2.178 1 96.31 8 LEU B CA 1
ATOM 595 C C . LEU B 1 8 ? -8.508 -8.07 -3.182 1 96.31 8 LEU B C 1
ATOM 597 O O . LEU B 1 8 ? -7.59 -8.734 -3.678 1 96.31 8 LEU B O 1
ATOM 601 N N . SER B 1 9 ? -9.727 -8.211 -3.439 1 94.94 9 SER B N 1
ATOM 602 C CA . SER B 1 9 ? -10.148 -9.109 -4.508 1 94.94 9 SER B CA 1
ATOM 603 C C . SER B 1 9 ? -9.789 -8.547 -5.879 1 94.94 9 SER B C 1
ATOM 605 O O . SER B 1 9 ? -9.875 -7.336 -6.102 1 94.94 9 SER B O 1
ATOM 607 N N . PRO B 1 10 ? -9.477 -9.445 -6.781 1 92.19 10 PRO B N 1
ATOM 608 C CA . PRO B 1 10 ? -9.219 -8.969 -8.141 1 92.19 10 PRO B CA 1
ATOM 609 C C . PRO B 1 10 ? -10.422 -8.25 -8.75 1 92.19 10 PRO B C 1
ATOM 611 O O . PRO B 1 10 ? -10.273 -7.504 -9.727 1 92.19 10 PRO B O 1
ATOM 614 N N . ASN B 1 11 ? -11.547 -8.445 -8.195 1 93.38 11 ASN B N 1
ATOM 615 C CA . ASN B 1 11 ? -12.773 -7.836 -8.703 1 93.38 11 ASN B CA 1
ATOM 616 C C . ASN B 1 11 ? -13.016 -6.465 -8.078 1 93.38 11 ASN B C 1
ATOM 618 O O . ASN B 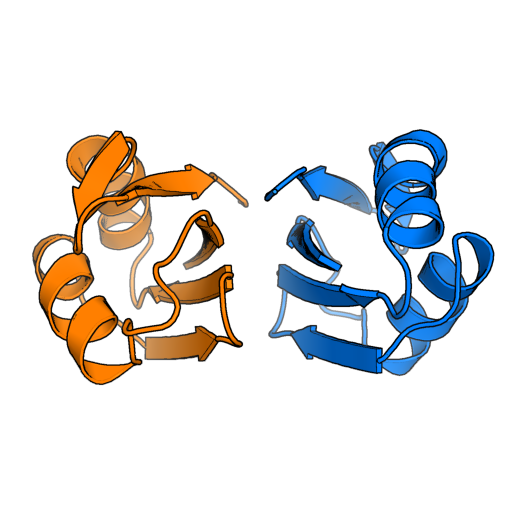1 11 ? -13.906 -5.734 -8.508 1 93.38 11 ASN B O 1
ATOM 622 N N . SER B 1 12 ? -12.219 -6.117 -7.098 1 94.19 12 SER B N 1
ATOM 623 C CA . SER B 1 12 ? -12.383 -4.82 -6.445 1 94.19 12 SER B CA 1
ATOM 624 C C . SER B 1 12 ? -11.883 -3.688 -7.336 1 94.19 12 SER B C 1
ATOM 626 O O . SER B 1 12 ? -10.883 -3.832 -8.031 1 94.19 12 SER B O 1
ATOM 628 N N . ASN B 1 13 ? -12.672 -2.619 -7.355 1 95.81 13 ASN B N 1
ATOM 629 C CA . ASN B 1 13 ? -12.25 -1.43 -8.086 1 95.81 13 ASN B CA 1
ATOM 630 C C . ASN B 1 13 ? -12.305 -0.183 -7.207 1 95.81 13 ASN B C 1
ATOM 632 O O . ASN B 1 13 ? -12.75 -0.247 -6.059 1 95.81 13 ASN B O 1
ATOM 636 N N . LYS B 1 14 ? -11.953 0.94 -7.742 1 96.94 14 LYS B N 1
ATOM 637 C CA . LYS B 1 14 ? -11.859 2.18 -6.977 1 96.94 14 LYS B CA 1
ATOM 638 C C . LYS B 1 14 ? -13.227 2.598 -6.441 1 96.94 14 LYS B C 1
ATOM 640 O O . LYS B 1 14 ? -13.336 3.092 -5.316 1 96.94 14 LYS B O 1
ATOM 645 N N . ASP B 1 15 ? -14.203 2.395 -7.27 1 96.56 15 ASP B N 1
ATOM 646 C CA . ASP B 1 15 ? -15.555 2.762 -6.84 1 96.56 15 ASP B CA 1
ATOM 647 C C . ASP B 1 15 ? -15.992 1.937 -5.633 1 96.56 15 ASP B C 1
ATOM 649 O O . ASP B 1 15 ? -16.609 2.463 -4.703 1 96.56 15 ASP B O 1
ATOM 653 N N . ASP B 1 16 ? -15.648 0.643 -5.602 1 95.62 16 ASP B N 1
ATOM 654 C CA . ASP B 1 16 ? -15.961 -0.242 -4.484 1 95.62 16 ASP B CA 1
ATOM 655 C C . ASP B 1 16 ? -15.281 0.231 -3.203 1 95.62 16 ASP B C 1
ATOM 657 O O . ASP B 1 16 ? -15.93 0.366 -2.162 1 95.62 16 ASP B O 1
ATOM 661 N N . LEU B 1 17 ? -14.047 0.556 -3.328 1 96.88 17 LEU B N 1
ATOM 662 C CA . LEU B 1 17 ? -13.281 0.991 -2.164 1 96.88 17 LEU B CA 1
ATOM 663 C C . LEU B 1 17 ? -13.789 2.334 -1.653 1 96.88 17 LEU B C 1
ATOM 665 O O . LEU B 1 17 ? -13.883 2.547 -0.442 1 96.88 17 LEU B O 1
ATOM 669 N N . GLY B 1 18 ? -14.031 3.246 -2.631 1 97.12 18 GLY B N 1
ATOM 670 C CA . GLY B 1 18 ? -14.594 4.527 -2.229 1 97.12 18 GLY B CA 1
ATOM 671 C C . GLY B 1 18 ? -15.852 4.391 -1.389 1 97.12 18 GLY B C 1
ATOM 672 O O . GLY B 1 18 ? -15.984 5.055 -0.358 1 97.12 18 GLY B O 1
ATOM 673 N N . SER B 1 19 ? -16.734 3.529 -1.825 1 95.88 19 SER B N 1
ATOM 674 C CA . SER B 1 19 ? -18 3.342 -1.134 1 95.88 19 SER B CA 1
ATOM 675 C C . SER B 1 19 ? -17.797 2.799 0.276 1 95.88 19 SER B C 1
ATOM 677 O O . SER B 1 19 ? -18.438 3.244 1.223 1 95.88 19 SER B O 1
ATOM 679 N N . ILE B 1 20 ? -16.875 1.881 0.423 1 95.56 20 ILE B N 1
ATOM 680 C CA . ILE B 1 20 ? -16.625 1.234 1.707 1 95.56 20 ILE B CA 1
ATOM 681 C C . ILE B 1 20 ? -15.891 2.199 2.637 1 95.56 20 ILE B C 1
ATOM 683 O O . ILE B 1 20 ? -16.281 2.367 3.797 1 95.56 20 ILE B O 1
ATOM 687 N N . PHE B 1 21 ? -14.906 2.914 2.182 1 98.06 21 PHE B N 1
ATOM 688 C CA . PHE B 1 21 ? -14.023 3.693 3.037 1 98.06 21 PHE B CA 1
ATOM 689 C C . PHE B 1 21 ? -14.609 5.074 3.309 1 98.06 21 PHE B C 1
ATOM 691 O O . PHE B 1 21 ? -14.195 5.754 4.254 1 98.06 21 PHE B O 1
ATOM 698 N N . MET B 1 22 ? -15.594 5.484 2.461 1 97.19 22 MET B N 1
ATOM 699 C CA . MET B 1 22 ? -16.266 6.758 2.711 1 97.19 22 MET B CA 1
ATOM 700 C C . MET B 1 22 ? -17.016 6.723 4.031 1 97.19 22 MET B C 1
ATOM 702 O O . MET B 1 22 ? -17.266 7.766 4.637 1 97.19 22 MET B O 1
ATOM 706 N N . SER B 1 23 ? -17.422 5.535 4.398 1 96.5 23 SER B N 1
ATOM 707 C CA . SER B 1 23 ? -18.094 5.383 5.68 1 96.5 23 SER B CA 1
ATOM 708 C C . SER B 1 23 ? -17.203 5.832 6.832 1 96.5 23 SER B C 1
ATOM 710 O O . SER B 1 23 ? -17.703 6.168 7.91 1 96.5 23 SER B O 1
ATOM 712 N N . ALA B 1 24 ? -15.914 5.793 6.629 1 97 24 ALA B N 1
ATOM 713 C CA . ALA B 1 24 ? -14.961 6.188 7.664 1 97 24 ALA B CA 1
ATOM 714 C C . ALA B 1 24 ? -14.68 7.684 7.605 1 97 24 ALA B C 1
ATOM 716 O O . ALA B 1 24 ? -14.359 8.305 8.625 1 97 24 ALA B O 1
ATOM 717 N N . GLY B 1 25 ? -14.75 8.266 6.477 1 97.19 25 GLY B N 1
ATOM 718 C CA . GLY B 1 25 ? -14.461 9.68 6.281 1 97.19 25 GLY B CA 1
ATOM 719 C C . GLY B 1 25 ? -14.281 10.062 4.824 1 97.19 25 GLY B C 1
ATOM 720 O O . GLY B 1 25 ? -14.258 9.188 3.949 1 97.19 25 GLY B O 1
ATOM 721 N N . ASP B 1 26 ? -14.133 11.383 4.59 1 97.81 26 ASP B N 1
ATOM 722 C CA . ASP B 1 26 ? -13.938 11.883 3.234 1 97.81 26 ASP B CA 1
ATOM 723 C C . ASP B 1 26 ? -12.602 11.414 2.66 1 97.81 26 ASP B C 1
ATOM 725 O O . ASP B 1 26 ? -11.594 11.367 3.371 1 97.81 26 ASP B O 1
ATOM 729 N N . ILE B 1 27 ? -12.664 11.133 1.371 1 97.81 27 ILE B N 1
ATOM 730 C CA . ILE B 1 27 ? -11.492 10.578 0.701 1 97.81 27 ILE B CA 1
ATOM 731 C C . ILE B 1 27 ? -10.992 11.562 -0.355 1 97.81 27 ILE B C 1
ATOM 733 O O . ILE B 1 27 ? -11.773 12.078 -1.151 1 97.81 27 ILE B O 1
ATOM 737 N N . ASN B 1 28 ? -9.688 11.789 -0.313 1 97.69 28 ASN B N 1
ATOM 738 C CA . ASN B 1 28 ? -9.07 12.641 -1.321 1 97.69 28 ASN B CA 1
ATOM 739 C C . ASN B 1 28 ? -8.742 11.867 -2.592 1 97.69 28 ASN B C 1
ATOM 741 O O . ASN B 1 28 ? -8.969 12.352 -3.701 1 97.69 28 ASN B O 1
ATOM 745 N N . SER B 1 29 ? -8.195 10.695 -2.459 1 97.44 29 SER B N 1
ATOM 746 C CA . SER B 1 29 ? -7.801 9.906 -3.627 1 97.44 29 SER B CA 1
ATOM 747 C C . SER B 1 29 ? -7.574 8.445 -3.258 1 97.44 29 SER B C 1
ATOM 749 O O . SER B 1 29 ? -7.367 8.117 -2.088 1 97.44 29 SER B O 1
ATOM 751 N N . ILE B 1 30 ? -7.746 7.594 -4.25 1 97.88 30 ILE B N 1
ATOM 752 C CA . ILE B 1 30 ? -7.453 6.168 -4.152 1 97.88 30 ILE B CA 1
ATOM 753 C C . ILE B 1 30 ? -6.543 5.75 -5.305 1 97.88 30 ILE B C 1
ATOM 755 O O . ILE B 1 30 ? -6.828 6.043 -6.469 1 97.88 30 ILE B O 1
ATOM 759 N N . MET B 1 31 ? -5.465 5.219 -4.969 1 97.62 31 MET B N 1
ATOM 760 C CA . MET B 1 31 ? -4.656 4.527 -5.969 1 97.62 31 MET B CA 1
ATOM 761 C C . MET B 1 31 ? -4.617 3.027 -5.695 1 97.62 31 MET B C 1
ATOM 763 O O . MET B 1 31 ? -4.535 2.605 -4.543 1 97.62 31 MET B O 1
ATOM 767 N N . MET B 1 32 ? -4.73 2.262 -6.738 1 97.06 32 MET B N 1
ATOM 768 C CA . MET B 1 32 ? -4.75 0.818 -6.52 1 97.06 32 MET B CA 1
ATOM 769 C C . MET B 1 32 ? -4.242 0.072 -7.746 1 97.06 32 MET B C 1
ATOM 771 O O . MET B 1 32 ? -4.27 0.603 -8.859 1 97.06 32 MET B O 1
ATOM 775 N N . ASN B 1 33 ? -3.721 -0.953 -7.434 1 93.56 33 ASN B N 1
ATOM 776 C CA . ASN B 1 33 ? -3.523 -1.955 -8.477 1 93.56 33 ASN B CA 1
ATOM 777 C C . ASN B 1 33 ? -4.441 -3.158 -8.273 1 93.56 33 ASN B C 1
ATOM 779 O O . ASN B 1 33 ? -5.605 -3 -7.902 1 93.56 33 ASN B O 1
ATOM 783 N N . ARG B 1 34 ? -4.074 -4.375 -8.484 1 88.06 34 ARG B N 1
ATOM 784 C CA . ARG B 1 34 ? -4.918 -5.566 -8.438 1 88.06 34 ARG B CA 1
ATOM 785 C C . ARG B 1 34 ? -5.312 -5.902 -7 1 88.06 34 ARG B C 1
ATOM 787 O O . ARG B 1 34 ? -6.488 -5.824 -6.637 1 88.06 34 ARG B O 1
ATOM 794 N N . ASP B 1 35 ? -4.395 -5.93 -6.141 1 94.69 35 ASP B N 1
ATOM 795 C CA . ASP B 1 35 ? -4.734 -6.531 -4.855 1 94.69 35 ASP B CA 1
ATOM 796 C C . ASP B 1 35 ? -4.359 -5.609 -3.701 1 94.69 35 ASP B C 1
ATOM 798 O O . ASP B 1 35 ? -4.508 -5.977 -2.533 1 94.69 35 ASP B O 1
ATOM 802 N N . VAL B 1 36 ? -3.871 -4.355 -4.066 1 97.25 36 VAL B N 1
ATOM 803 C CA . VAL B 1 36 ? -3.465 -3.416 -3.029 1 97.25 36 VAL B CA 1
ATOM 804 C C . VAL B 1 36 ? -3.924 -2.008 -3.398 1 97.25 36 VAL B C 1
ATOM 806 O O . VAL B 1 36 ? -4.043 -1.677 -4.582 1 97.25 36 VAL B O 1
ATOM 809 N N . ALA B 1 37 ? -4.105 -1.202 -2.348 1 98 37 ALA B N 1
ATOM 810 C CA . ALA B 1 37 ? -4.52 0.179 -2.584 1 98 37 ALA B CA 1
ATOM 811 C C . ALA B 1 37 ? -3.9 1.121 -1.555 1 98 37 ALA B C 1
ATOM 813 O O . ALA B 1 37 ? -3.455 0.682 -0.491 1 98 37 ALA B O 1
ATOM 814 N N . ILE B 1 38 ? -3.818 2.373 -1.93 1 98.25 38 ILE B N 1
ATOM 815 C CA . ILE B 1 38 ? -3.555 3.479 -1.016 1 98.25 38 ILE B CA 1
ATOM 816 C C . ILE B 1 38 ? -4.762 4.414 -0.979 1 98.25 38 ILE B C 1
ATOM 818 O O . ILE B 1 38 ? -5.172 4.949 -2.012 1 98.25 38 ILE B O 1
ATOM 822 N N . ILE B 1 39 ? -5.258 4.57 0.17 1 98.12 39 ILE B N 1
ATOM 823 C CA . ILE B 1 39 ? -6.391 5.473 0.341 1 98.12 39 ILE B CA 1
ATOM 824 C C . ILE B 1 39 ? -5.938 6.73 1.081 1 98.12 39 ILE B C 1
ATOM 826 O O . ILE B 1 39 ? -5.41 6.648 2.191 1 98.12 39 ILE B O 1
ATOM 830 N N . ASP B 1 40 ? -6.164 7.84 0.443 1 97.69 40 ASP B N 1
ATOM 831 C CA . ASP B 1 40 ? -5.836 9.133 1.028 1 97.69 40 ASP B CA 1
ATOM 832 C C . ASP B 1 40 ? -7.078 9.812 1.603 1 97.69 40 ASP B C 1
ATOM 834 O O . ASP B 1 40 ? -7.949 10.258 0.854 1 97.69 40 ASP B O 1
ATOM 838 N N . PHE B 1 41 ? -7.113 9.906 2.873 1 97.62 41 PHE B N 1
ATOM 839 C CA . PHE B 1 41 ? -8.242 10.516 3.561 1 97.62 41 PHE B CA 1
ATOM 840 C C . PHE B 1 41 ? -8.047 12.023 3.695 1 97.62 41 PHE B C 1
ATOM 842 O O . PHE B 1 41 ? -6.914 12.492 3.846 1 97.62 41 PHE B O 1
ATOM 849 N N . ALA B 1 42 ? -9.18 12.695 3.74 1 97.31 42 ALA B N 1
ATOM 850 C CA . ALA B 1 42 ? -9.148 14.156 3.846 1 97.31 42 ALA B CA 1
ATOM 851 C C . ALA B 1 42 ? -8.766 14.594 5.258 1 97.31 42 ALA B C 1
ATOM 853 O O . ALA B 1 42 ? -8.258 15.703 5.453 1 97.31 42 ALA B O 1
ATOM 854 N N . THR B 1 43 ? -9.086 13.672 6.273 1 96.5 43 THR B N 1
ATOM 855 C CA . THR B 1 43 ? -8.789 14.016 7.66 1 96.5 43 THR B CA 1
ATOM 856 C C . THR B 1 43 ? -8.141 12.836 8.383 1 96.5 43 THR B C 1
ATOM 858 O O . THR B 1 43 ? -8.344 11.68 8 1 96.5 43 THR B O 1
ATOM 861 N N . GLU B 1 44 ? -7.441 13.188 9.414 1 95.75 44 GLU B N 1
ATOM 862 C CA . GLU B 1 44 ? -6.812 12.164 10.234 1 95.75 44 GLU B CA 1
ATOM 863 C C . GLU B 1 44 ? -7.859 11.289 10.93 1 95.75 44 GLU B C 1
ATOM 865 O O . GLU B 1 44 ? -7.68 10.078 11.055 1 95.75 44 GLU B O 1
ATOM 870 N N . LYS B 1 45 ? -8.875 11.969 11.367 1 96.56 45 LYS B N 1
ATOM 871 C CA . LYS B 1 45 ? -9.953 11.273 12.055 1 96.56 45 LYS B CA 1
ATOM 872 C C . LYS B 1 45 ? -10.555 10.18 11.18 1 96.56 45 LYS B C 1
ATOM 874 O O . LYS B 1 45 ? -10.781 9.062 11.641 1 96.56 45 LYS B O 1
ATOM 879 N N . GLY B 1 46 ? -10.781 10.492 9.93 1 96.75 46 GLY B N 1
ATOM 880 C CA . GLY B 1 46 ? -11.305 9.5 9 1 96.75 46 GLY B CA 1
ATOM 881 C C . GLY B 1 46 ? -10.375 8.312 8.812 1 96.75 46 GLY B C 1
ATOM 882 O O . GLY B 1 46 ? -10.828 7.164 8.797 1 96.75 46 GLY B O 1
ATOM 883 N N . ALA B 1 47 ? -9.109 8.609 8.711 1 96.56 47 ALA B N 1
ATOM 884 C CA . ALA B 1 47 ? -8.109 7.559 8.516 1 96.56 47 ALA B CA 1
ATOM 885 C C . ALA B 1 47 ? -8.07 6.609 9.711 1 96.56 47 ALA B C 1
ATOM 887 O O . ALA B 1 47 ? -8.07 5.387 9.547 1 96.56 47 ALA B O 1
ATOM 888 N N . LYS B 1 48 ? -8.07 7.191 10.859 1 96.31 48 LYS B N 1
ATOM 889 C CA . LYS B 1 48 ? -8.039 6.395 12.086 1 96.31 48 LYS B CA 1
ATOM 890 C C . LYS B 1 48 ? -9.297 5.543 12.219 1 96.31 48 LYS B C 1
ATOM 892 O O . LYS B 1 48 ? -9.227 4.383 12.633 1 96.31 48 LYS B O 1
ATOM 897 N N . LYS B 1 49 ? -10.336 6.152 11.898 1 97.19 49 LYS B N 1
ATOM 898 C CA . LYS B 1 49 ? -11.609 5.43 11.953 1 97.19 49 LYS B CA 1
ATOM 899 C C . LYS B 1 49 ? -11.602 4.238 11 1 97.19 49 LYS B C 1
ATOM 901 O O . LYS B 1 49 ? -12.133 3.176 11.32 1 97.19 49 LYS B O 1
ATOM 906 N N . ALA B 1 50 ? -11.055 4.441 9.836 1 97.38 50 ALA B N 1
ATOM 907 C CA . ALA B 1 50 ? -10.969 3.357 8.859 1 97.38 50 ALA B CA 1
ATOM 908 C C . ALA B 1 50 ? -10.203 2.168 9.43 1 97.38 50 ALA B C 1
ATOM 910 O O . ALA B 1 50 ? -10.633 1.021 9.289 1 97.38 50 ALA B O 1
ATOM 911 N N . VAL B 1 51 ? -9.062 2.438 10.023 1 96.62 51 VAL B N 1
ATOM 912 C CA . VAL B 1 51 ? -8.258 1.375 10.617 1 96.62 51 VAL B CA 1
ATOM 913 C C . VAL B 1 51 ? -9.07 0.635 11.672 1 96.62 51 VAL B C 1
ATOM 915 O O . VAL B 1 51 ? -9.062 -0.598 11.719 1 96.62 51 VAL B O 1
ATOM 918 N N . HIS B 1 52 ? -9.75 1.403 12.414 1 96.62 52 HIS B N 1
ATOM 919 C CA . HIS B 1 52 ? -10.531 0.836 13.508 1 96.62 52 HIS B CA 1
ATOM 920 C C . HIS B 1 52 ? -11.719 0.042 12.977 1 96.62 52 HIS B C 1
ATOM 922 O O . HIS B 1 52 ? -11.969 -1.083 13.422 1 96.62 52 HIS B O 1
ATOM 928 N N . ASP B 1 53 ? -12.406 0.556 12.039 1 96.75 53 ASP B N 1
ATOM 929 C CA . ASP B 1 53 ? -13.703 0.017 11.648 1 96.75 53 ASP B CA 1
ATOM 930 C C . ASP B 1 53 ? -13.562 -0.984 10.508 1 96.75 53 ASP B C 1
ATOM 932 O O . ASP B 1 53 ? -14.383 -1.895 10.367 1 96.75 53 ASP B O 1
ATOM 936 N N . LEU B 1 54 ? -12.531 -0.797 9.648 1 96.44 54 LEU B N 1
ATOM 937 C CA . LEU B 1 54 ? -12.57 -1.507 8.375 1 96.44 54 LEU B CA 1
ATOM 938 C C . LEU B 1 54 ? -11.445 -2.527 8.281 1 96.44 54 LEU B C 1
ATOM 940 O O . LEU B 1 54 ? -11.391 -3.322 7.34 1 96.44 54 LEU B O 1
ATOM 944 N N . ASN B 1 55 ? -10.531 -2.475 9.195 1 96.44 55 ASN B N 1
ATOM 945 C CA . ASN B 1 55 ? -9.523 -3.525 9.25 1 96.44 55 ASN B CA 1
ATOM 946 C C . ASN B 1 55 ? -10.141 -4.879 9.586 1 96.44 55 ASN B C 1
ATOM 948 O O . ASN B 1 55 ? -10.914 -4.996 10.539 1 96.44 55 ASN B O 1
ATOM 952 N N . ARG B 1 56 ? -9.938 -5.918 8.742 1 95.81 56 ARG B N 1
ATOM 953 C CA . ARG B 1 56 ? -10.367 -7.305 8.891 1 95.81 56 ARG B CA 1
ATOM 954 C C . ARG B 1 56 ? -11.836 -7.473 8.516 1 95.81 56 ARG B C 1
ATOM 956 O O . ARG B 1 56 ? -12.453 -8.484 8.844 1 95.81 56 ARG B O 1
ATOM 963 N N . VAL B 1 57 ? -12.289 -6.453 7.863 1 94.38 57 VAL B N 1
ATOM 964 C CA . VAL B 1 57 ? -13.648 -6.582 7.352 1 94.38 57 VAL B CA 1
ATOM 965 C C . VAL B 1 57 ? -13.648 -7.465 6.105 1 94.38 57 VAL B C 1
ATOM 967 O O . VAL B 1 57 ? -12.75 -7.363 5.266 1 94.38 57 VAL B O 1
ATOM 970 N N . GLU B 1 58 ? -14.656 -8.203 5.953 1 95.44 58 GLU B N 1
ATOM 971 C CA . GLU B 1 58 ? -14.82 -9.039 4.766 1 95.44 58 GLU B CA 1
ATOM 972 C C . GLU B 1 58 ? -15.43 -8.242 3.613 1 95.44 58 GLU B C 1
ATOM 974 O O . GLU B 1 58 ? -16.438 -7.559 3.791 1 95.44 58 GLU B O 1
ATOM 979 N N . PHE B 1 59 ? -14.727 -8.344 2.52 1 93.06 59 PHE B N 1
ATOM 980 C CA . PHE B 1 59 ? -15.172 -7.645 1.32 1 93.06 59 PHE B CA 1
ATOM 981 C C . PHE B 1 59 ? -14.828 -8.438 0.068 1 93.06 59 PHE B C 1
ATOM 983 O O . PHE B 1 59 ? -13.664 -8.773 -0.162 1 93.06 59 PHE B O 1
ATOM 990 N N . ASP B 1 60 ? -15.844 -8.719 -0.696 1 93.88 60 ASP B N 1
ATOM 991 C CA . ASP B 1 60 ? -15.703 -9.477 -1.934 1 93.88 60 ASP B CA 1
ATOM 992 C C . ASP B 1 60 ? -14.984 -10.805 -1.684 1 93.88 60 ASP B C 1
ATOM 994 O O . ASP B 1 60 ? -14.086 -11.18 -2.434 1 93.88 60 ASP B O 1
ATOM 998 N N . GLY B 1 61 ? -15.344 -11.414 -0.615 1 94.38 61 GLY B N 1
ATOM 999 C CA . GLY B 1 61 ? -14.844 -12.742 -0.302 1 94.38 61 GLY B CA 1
ATOM 1000 C C . GLY B 1 61 ? -13.445 -12.734 0.288 1 94.38 61 GLY B C 1
ATOM 1001 O O . GLY B 1 61 ? -12.828 -13.789 0.444 1 94.38 61 GLY B O 1
ATOM 1002 N N . ARG B 1 62 ? -12.906 -11.555 0.559 1 95.69 62 ARG B N 1
ATOM 1003 C CA . ARG B 1 62 ? -11.578 -11.43 1.15 1 95.69 62 ARG B CA 1
ATOM 1004 C C . ARG B 1 62 ? -11.617 -10.562 2.408 1 95.69 62 ARG B C 1
ATOM 1006 O O . ARG B 1 62 ? -12.484 -9.703 2.551 1 95.69 62 ARG B O 1
ATOM 1013 N N . THR B 1 63 ? -10.648 -10.758 3.26 1 96.5 63 THR B N 1
ATOM 1014 C CA . THR B 1 63 ? -10.516 -9.945 4.461 1 96.5 63 THR B CA 1
ATOM 1015 C C . THR B 1 63 ? -9.57 -8.773 4.223 1 96.5 63 THR B C 1
ATOM 1017 O O . THR B 1 63 ? -8.367 -8.969 4.047 1 96.5 63 THR B O 1
ATOM 1020 N N . LEU B 1 64 ? -10.109 -7.594 4.289 1 96.62 64 LEU B N 1
ATOM 1021 C CA . LEU B 1 64 ? -9.297 -6.398 4.07 1 96.62 64 LEU B CA 1
ATOM 1022 C C . LEU B 1 64 ? -8.32 -6.188 5.223 1 96.62 64 LEU B C 1
ATOM 1024 O O . LEU B 1 64 ? -8.641 -6.484 6.375 1 96.62 64 LEU B O 1
ATOM 1028 N N . THR B 1 65 ? -7.203 -5.73 4.867 1 96.62 65 THR B N 1
ATOM 1029 C CA . THR B 1 65 ? -6.254 -5.27 5.871 1 96.62 65 THR B CA 1
ATOM 1030 C C . THR B 1 65 ? -5.93 -3.791 5.672 1 96.62 65 THR B C 1
ATOM 1032 O O . THR B 1 65 ? -5.523 -3.381 4.586 1 96.62 65 THR B O 1
ATOM 1035 N N . VAL B 1 66 ? -6.191 -3.012 6.66 1 96.94 66 VAL B N 1
ATOM 1036 C CA . VAL B 1 66 ? -5.867 -1.589 6.66 1 96.94 66 VAL B CA 1
ATOM 1037 C C . VAL B 1 66 ? -4.695 -1.326 7.598 1 96.94 66 VAL B C 1
ATOM 1039 O O . VAL B 1 66 ? -4.805 -1.525 8.812 1 96.94 66 VAL B O 1
ATOM 1042 N N . THR B 1 67 ? -3.627 -0.896 7.016 1 94.75 67 THR B N 1
ATOM 1043 C CA . THR B 1 67 ? -2.406 -0.732 7.801 1 94.75 67 THR B CA 1
ATOM 1044 C C . THR B 1 67 ? -2.17 0.738 8.133 1 94.75 67 THR B C 1
ATOM 1046 O O . THR B 1 67 ? -2.197 1.593 7.242 1 94.75 67 THR B O 1
ATOM 1049 N N . LYS B 1 68 ? -1.896 0.945 9.398 1 92.94 68 LYS B N 1
ATOM 1050 C CA . LYS B 1 68 ? -1.601 2.311 9.828 1 92.94 68 LYS B CA 1
ATOM 1051 C C . LYS B 1 68 ? -0.24 2.766 9.305 1 92.94 68 LYS B C 1
ATOM 1053 O O . LYS B 1 68 ? 0.761 2.064 9.477 1 92.94 68 LYS B O 1
ATOM 1058 N N . ALA B 1 69 ? -0.139 3.793 8.547 1 88 69 ALA B N 1
ATOM 1059 C CA . ALA B 1 69 ? 1.111 4.312 8 1 88 69 ALA B CA 1
ATOM 1060 C C . ALA B 1 69 ? 1.672 5.43 8.883 1 88 69 ALA B C 1
ATOM 1062 O O . ALA B 1 69 ? 2.889 5.535 9.055 1 88 69 ALA B O 1
ATOM 1063 N N . ASN B 1 70 ? 1.017 6.438 9.078 1 73.25 70 ASN B N 1
ATOM 1064 C CA . ASN B 1 70 ? 1.449 7.574 9.883 1 73.25 70 ASN B CA 1
ATOM 1065 C C . ASN B 1 70 ? 0.283 8.195 10.641 1 73.25 70 ASN B C 1
ATOM 1067 O O . ASN B 1 70 ? -0.87 8.086 10.219 1 73.25 70 ASN B O 1
#

InterPro domains:
  IPR000504 RNA recognition motif domain [PF00076] (5-64)
  IPR000504 RNA recognition motif domain [PS50102] (1-70)
  IPR000504 RNA recognition motif domain [SM00360] (2-67)
  IPR012677 Nucleotide-binding alpha-beta plait domain superfamily [G3DSA:3.30.70.330] (4-70)
  IPR035979 RNA-binding domain superfamily [SSF54928] (5-69)